Protein AF-A0A9W7CZL8-F1 (afdb_monomer_lite)

Secondary structure (DSSP, 8-state):
-HHHHHHHHHHHHHHHHHHHHTTSTTTHHHHHHHHHHHHHHHHHTT--HHHHHHHTT-TTS-TTSHHHHHHHHHHHHHHHHHTTT--

Foldseek 3Di:
DLVVVCVVQNLLRLLVVLVVLCVPPVRNVVSVVSVLVSLVVCLVVLPDLVVLLVSNVVVPDDCPDPSNVSSVVSVVSNCVVPPVPPD

Radius of gyration: 13.06 Å; chains: 1; bounding box: 37×22×31 Å

Structure (mmCIF, N/CA/C/O backbone):
data_AF-A0A9W7CZL8-F1
#
_entry.id   AF-A0A9W7CZL8-F1
#
loop_
_atom_site.group_PDB
_atom_site.id
_atom_site.type_symbol
_atom_site.label_atom_id
_atom_site.label_alt_id
_atom_site.label_comp_id
_atom_site.label_asym_id
_atom_site.label_entity_id
_atom_site.label_seq_id
_atom_site.pdbx_PDB_ins_code
_atom_site.Cartn_x
_atom_site.Cartn_y
_atom_site.Cartn_z
_atom_site.occupancy
_atom_site.B_iso_or_equiv
_atom_site.auth_seq_id
_atom_site.auth_comp_id
_atom_site.auth_asym_id
_atom_site.auth_atom_id
_atom_site.pdbx_PDB_model_num
ATOM 1 N N . MET A 1 1 ? 3.778 -1.222 12.879 1.00 84.19 1 MET A N 1
ATOM 2 C CA . MET A 1 1 ? 2.302 -1.320 12.784 1.00 84.19 1 MET A CA 1
ATOM 3 C C . MET A 1 1 ? 1.852 -2.191 11.613 1.00 84.19 1 MET A C 1
ATOM 5 O O . MET A 1 1 ? 1.301 -3.248 11.872 1.00 84.19 1 MET A O 1
ATOM 9 N N . VAL A 1 2 ? 2.125 -1.814 10.354 1.00 92.56 2 VAL A N 1
ATOM 10 C CA . VAL A 1 2 ? 1.679 -2.584 9.170 1.00 92.56 2 VAL A CA 1
ATOM 11 C C . VAL A 1 2 ? 2.057 -4.063 9.242 1.00 92.56 2 VAL A C 1
ATOM 13 O O . VAL A 1 2 ? 1.188 -4.894 9.052 1.00 92.56 2 VAL A O 1
ATOM 16 N N . GLN A 1 3 ? 3.296 -4.404 9.609 1.00 93.31 3 GLN A N 1
ATOM 17 C CA . GLN A 1 3 ? 3.725 -5.805 9.729 1.00 93.31 3 GLN A CA 1
ATOM 18 C C . GLN A 1 3 ? 2.862 -6.622 10.705 1.00 93.31 3 GLN A C 1
ATOM 20 O O . GLN A 1 3 ? 2.434 -7.713 10.358 1.00 93.31 3 GLN A O 1
ATOM 25 N N . ILE A 1 4 ? 2.557 -6.081 11.889 1.00 96.12 4 ILE A N 1
ATOM 26 C CA . ILE A 1 4 ? 1.718 -6.753 12.898 1.00 96.12 4 ILE A CA 1
ATOM 27 C C . ILE A 1 4 ? 0.304 -6.975 12.347 1.00 96.12 4 ILE A C 1
ATOM 29 O O . ILE A 1 4 ? -0.266 -8.055 12.485 1.00 96.12 4 ILE A O 1
ATOM 33 N N . LEU A 1 5 ? -0.256 -5.956 11.689 1.00 95.44 5 LEU A N 1
ATOM 34 C CA . LEU A 1 5 ? -1.580 -6.043 11.078 1.00 95.44 5 LEU A CA 1
ATOM 35 C C . LEU A 1 5 ? -1.598 -7.040 9.911 1.00 95.44 5 LEU A C 1
ATOM 37 O O . LEU A 1 5 ? -2.550 -7.803 9.789 1.00 95.44 5 LEU A O 1
ATOM 41 N N . THR A 1 6 ? -0.541 -7.089 9.098 1.00 95.69 6 THR A N 1
ATOM 42 C CA . THR A 1 6 ? -0.378 -8.080 8.029 1.00 95.69 6 THR A CA 1
ATOM 43 C C . THR A 1 6 ? -0.295 -9.492 8.602 1.00 95.69 6 THR A C 1
ATOM 45 O O . THR A 1 6 ? -0.936 -10.387 8.067 1.00 95.69 6 THR A O 1
ATOM 48 N N . THR A 1 7 ? 0.425 -9.712 9.707 1.00 96.88 7 THR A N 1
ATOM 49 C CA . THR A 1 7 ? 0.467 -11.026 10.374 1.00 96.88 7 THR A CA 1
ATOM 50 C C . THR A 1 7 ? -0.921 -11.467 10.841 1.00 96.88 7 THR A C 1
ATOM 52 O O . THR A 1 7 ? -1.252 -12.643 10.750 1.00 96.88 7 THR A O 1
ATOM 55 N N . LYS A 1 8 ? -1.746 -10.530 11.323 1.00 97.12 8 LYS A N 1
ATOM 56 C CA . LYS A 1 8 ? -3.084 -10.834 11.847 1.00 97.12 8 LYS A CA 1
ATOM 57 C C . LYS A 1 8 ? -4.146 -11.023 10.758 1.00 97.12 8 LYS A C 1
ATOM 59 O O . LYS A 1 8 ? -5.019 -11.868 10.913 1.00 97.12 8 LYS A O 1
ATOM 64 N N . TYR A 1 9 ? -4.107 -10.217 9.698 1.00 95.69 9 TYR A N 1
ATOM 65 C CA . TYR A 1 9 ? -5.185 -10.132 8.703 1.00 95.69 9 TYR A CA 1
ATOM 66 C C . TYR A 1 9 ? -4.774 -10.591 7.297 1.00 95.69 9 TYR A C 1
ATOM 68 O O . TYR A 1 9 ? -5.605 -10.617 6.392 1.00 95.69 9 TYR A O 1
ATOM 76 N N . GLY A 1 10 ? -3.502 -10.933 7.088 1.00 96.62 10 GLY A N 1
ATOM 77 C CA . GLY A 1 10 ? -2.937 -11.177 5.763 1.00 96.62 10 GLY A CA 1
ATOM 78 C C . GLY A 1 10 ? -2.811 -9.900 4.925 1.00 96.62 10 GLY A C 1
ATOM 79 O O . GLY A 1 10 ? -3.295 -8.828 5.293 1.00 96.62 10 GLY A O 1
ATOM 80 N N . GLU A 1 11 ? -2.149 -10.009 3.771 1.00 95.38 11 GLU A N 1
ATOM 81 C CA . GLU A 1 11 ? -1.957 -8.868 2.862 1.00 95.38 11 GLU A CA 1
ATOM 82 C C . GLU A 1 11 ? -3.286 -8.361 2.301 1.00 95.38 11 GLU A C 1
ATOM 84 O O . GLU A 1 11 ? -3.567 -7.162 2.349 1.00 95.38 11 GLU A O 1
ATOM 89 N N . GLU A 1 12 ? -4.114 -9.285 1.807 1.00 94.81 12 GLU A N 1
ATOM 90 C CA . GLU A 1 12 ? -5.411 -8.979 1.207 1.00 94.81 12 GLU A CA 1
ATOM 91 C C . GLU A 1 12 ? -6.398 -8.452 2.250 1.00 94.81 12 GLU A C 1
ATOM 93 O O . GLU A 1 12 ? -6.983 -7.387 2.050 1.00 94.81 12 GLU A O 1
ATOM 98 N N . GLY A 1 13 ? -6.527 -9.134 3.393 1.00 96.31 13 GLY A N 1
ATOM 99 C CA . GLY A 1 13 ? -7.443 -8.716 4.453 1.00 96.31 13 GLY A CA 1
ATOM 100 C C . GLY A 1 13 ? -7.084 -7.345 5.025 1.00 96.31 13 GLY A C 1
ATOM 101 O O . GLY A 1 13 ? -7.965 -6.495 5.172 1.00 96.31 13 GLY A O 1
ATOM 102 N N . LEU A 1 14 ? -5.792 -7.070 5.259 1.00 97.00 14 LEU A N 1
ATOM 103 C CA . LEU A 1 14 ? -5.350 -5.737 5.672 1.00 97.00 14 LEU A CA 1
ATOM 104 C C . LEU A 1 14 ? -5.676 -4.683 4.607 1.00 97.00 14 LEU A C 1
ATOM 106 O O . LEU A 1 14 ? -6.213 -3.628 4.938 1.00 97.00 14 LEU A O 1
ATOM 110 N N . SER A 1 15 ? -5.384 -4.952 3.333 1.00 96.06 15 SER A N 1
ATOM 111 C CA . SER A 1 15 ? -5.624 -3.971 2.271 1.00 96.06 15 SER A CA 1
ATOM 112 C C . SER A 1 15 ? -7.110 -3.647 2.094 1.00 96.06 15 SER A C 1
ATOM 114 O O . SER A 1 15 ? -7.467 -2.474 1.964 1.00 96.06 15 SER A O 1
ATOM 116 N N . GLN A 1 16 ? -7.987 -4.654 2.161 1.00 94.88 16 GLN A N 1
ATOM 117 C CA . GLN A 1 16 ? -9.437 -4.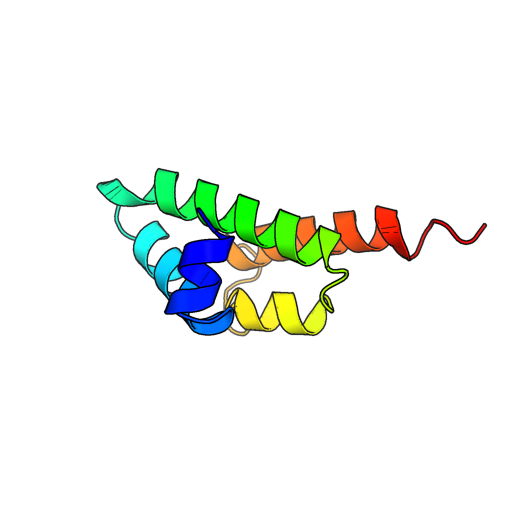461 2.102 1.00 94.88 16 GLN A CA 1
ATOM 118 C C . GLN A 1 16 ? -9.972 -3.705 3.328 1.00 94.88 16 GLN A C 1
ATOM 120 O O . GLN A 1 16 ? -10.823 -2.824 3.180 1.00 94.88 16 GLN A O 1
ATOM 125 N N . MET A 1 17 ? -9.459 -3.997 4.529 1.00 96.44 17 MET A N 1
ATOM 126 C CA . MET A 1 17 ? -9.817 -3.265 5.749 1.00 96.44 17 MET A CA 1
ATOM 127 C C . MET A 1 17 ? -9.442 -1.783 5.632 1.00 96.44 17 MET A C 1
ATOM 129 O O . MET A 1 17 ? -10.268 -0.916 5.911 1.00 96.44 17 MET A O 1
ATOM 133 N N . LEU A 1 18 ? -8.223 -1.485 5.173 1.00 96.44 18 LEU A N 1
ATOM 134 C CA . LEU A 1 18 ? -7.766 -0.109 4.968 1.00 96.44 18 LEU A CA 1
ATOM 135 C C . LEU A 1 18 ? -8.573 0.601 3.879 1.00 96.44 18 LEU A C 1
ATOM 137 O O . LEU A 1 18 ? -8.892 1.777 4.036 1.00 96.44 18 LEU A O 1
ATOM 141 N N . LYS A 1 19 ? -8.965 -0.105 2.810 1.00 93.94 19 LYS A N 1
ATOM 142 C CA . LYS A 1 19 ? -9.853 0.440 1.777 1.00 93.94 19 LYS A CA 1
ATOM 143 C C . LYS A 1 19 ? -11.171 0.937 2.371 1.00 93.94 19 LYS A C 1
ATOM 145 O O . LYS A 1 19 ? -11.495 2.102 2.182 1.00 93.94 19 LYS A O 1
ATOM 150 N N . LYS A 1 20 ? -11.860 0.106 3.158 1.00 94.62 20 LYS A N 1
ATOM 151 C CA . LYS A 1 20 ? -13.115 0.490 3.828 1.00 94.62 20 LYS A CA 1
ATOM 152 C C . LYS A 1 20 ? -12.910 1.603 4.859 1.00 94.62 20 LYS A C 1
ATOM 154 O O . LYS A 1 20 ? -13.689 2.544 4.922 1.00 94.62 20 LYS A O 1
ATOM 159 N N . ALA A 1 21 ? -11.829 1.550 5.637 1.00 95.75 21 ALA A N 1
ATOM 160 C CA . ALA A 1 21 ? -11.531 2.579 6.634 1.00 95.75 21 ALA A CA 1
ATOM 161 C C . ALA A 1 21 ? -11.204 3.957 6.016 1.00 95.75 21 ALA A C 1
ATOM 163 O O . ALA A 1 21 ? -11.354 4.974 6.691 1.00 95.75 21 ALA A O 1
ATOM 164 N N . LYS A 1 22 ? -10.801 4.021 4.737 1.00 94.31 22 LYS A N 1
ATOM 165 C CA . LYS A 1 22 ? -10.654 5.289 3.996 1.00 94.31 22 LYS A CA 1
ATOM 166 C C . LYS A 1 22 ? -11.988 5.959 3.656 1.00 94.31 22 LYS A C 1
ATOM 168 O O . LYS A 1 22 ? -11.985 7.142 3.342 1.00 94.31 22 LYS A O 1
ATOM 173 N N . GLU A 1 23 ? -13.095 5.223 3.682 1.00 93.38 23 GLU A N 1
ATOM 174 C CA . GLU A 1 23 ? -14.432 5.744 3.364 1.00 93.38 23 GLU A CA 1
ATOM 175 C C . GLU A 1 23 ? -15.109 6.376 4.592 1.00 93.38 23 GLU A C 1
ATOM 177 O O . GLU A 1 23 ? -16.100 7.090 4.465 1.00 93.38 23 GLU A O 1
ATOM 182 N N . VAL A 1 24 ? -14.555 6.153 5.789 1.00 95.88 24 VAL A N 1
ATOM 183 C CA . VAL A 1 24 ? -15.056 6.707 7.049 1.00 95.88 24 VAL A CA 1
ATOM 184 C C . VAL A 1 24 ? -14.195 7.903 7.449 1.00 95.88 24 VAL A C 1
ATOM 186 O O . VAL A 1 24 ? -13.011 7.751 7.748 1.00 95.88 24 VAL A O 1
ATOM 189 N N . GLY A 1 25 ? -14.790 9.099 7.491 1.00 95.25 25 GLY A N 1
ATOM 190 C CA . GLY A 1 25 ? -14.051 10.359 7.669 1.00 95.25 25 GLY A CA 1
ATOM 191 C C . GLY A 1 25 ? -13.170 10.422 8.924 1.00 95.25 25 GLY A C 1
ATOM 192 O O . GLY A 1 25 ? -12.070 10.966 8.878 1.00 95.25 25 GLY A O 1
ATOM 193 N N . THR A 1 26 ? -13.586 9.805 10.035 1.00 96.75 26 THR A N 1
ATOM 194 C CA . THR A 1 26 ? -12.790 9.774 11.279 1.00 96.75 26 THR A CA 1
ATOM 195 C C . THR A 1 26 ? -11.561 8.867 11.195 1.00 96.75 26 THR A C 1
ATOM 197 O O . THR A 1 26 ? -10.596 9.080 11.927 1.00 96.75 26 THR A O 1
ATOM 200 N N . THR A 1 27 ? -11.559 7.875 10.301 1.00 96.62 27 THR A N 1
ATOM 201 C CA . THR A 1 27 ? -10.450 6.924 10.126 1.00 96.62 27 THR A CA 1
ATOM 202 C C . THR A 1 27 ? -9.680 7.125 8.825 1.00 96.62 27 THR A C 1
ATOM 204 O O . THR A 1 27 ? -8.624 6.515 8.648 1.00 96.62 27 THR A O 1
ATOM 207 N N . GLU A 1 28 ? -10.154 8.004 7.938 1.00 95.75 28 GLU A N 1
ATOM 208 C CA . GLU A 1 28 ? -9.635 8.179 6.582 1.00 95.75 28 GLU A CA 1
ATOM 209 C C . GLU A 1 28 ? -8.130 8.438 6.560 1.00 95.75 28 GLU A C 1
ATOM 211 O O . GLU A 1 28 ? -7.373 7.724 5.894 1.00 95.75 28 GLU A O 1
ATOM 216 N N . LYS A 1 29 ? -7.681 9.432 7.333 1.00 96.12 29 LYS A N 1
ATOM 217 C CA . LYS A 1 29 ? -6.269 9.816 7.384 1.00 96.12 29 LYS A CA 1
ATOM 218 C C . LYS A 1 29 ? -5.385 8.661 7.854 1.00 96.12 29 LYS A C 1
ATOM 220 O O . LYS A 1 29 ? -4.368 8.370 7.226 1.00 96.12 29 LYS A O 1
ATOM 225 N N . MET A 1 30 ? -5.783 7.989 8.934 1.00 96.88 30 MET A N 1
ATOM 226 C CA . MET A 1 30 ? -5.020 6.874 9.497 1.00 96.88 30 MET A CA 1
ATOM 227 C C . MET A 1 30 ? -4.956 5.698 8.519 1.00 96.88 30 MET A C 1
ATOM 229 O O . MET A 1 30 ? -3.886 5.125 8.309 1.00 96.88 30 MET A O 1
ATOM 233 N N . ALA A 1 31 ? -6.079 5.361 7.885 1.00 96.62 31 ALA A N 1
ATOM 234 C CA . ALA A 1 31 ? -6.152 4.285 6.907 1.00 96.62 31 ALA A CA 1
ATOM 235 C C . ALA A 1 31 ? -5.278 4.575 5.679 1.00 96.62 31 ALA A C 1
ATOM 237 O O . ALA A 1 31 ? -4.547 3.702 5.209 1.00 96.62 31 ALA A O 1
ATOM 238 N N . PHE A 1 32 ? -5.291 5.819 5.197 1.00 95.25 32 PHE A N 1
ATOM 239 C CA . PHE A 1 32 ? -4.443 6.254 4.093 1.00 95.25 32 PHE A CA 1
ATOM 240 C C . PHE A 1 32 ? -2.948 6.194 4.441 1.00 95.25 32 PHE A C 1
ATOM 242 O O . PHE A 1 32 ? -2.147 5.696 3.645 1.00 95.25 32 PHE A O 1
ATOM 249 N N . ASP A 1 33 ? -2.558 6.650 5.634 1.00 96.12 33 ASP A N 1
ATOM 250 C CA . ASP A 1 33 ? -1.167 6.604 6.099 1.00 96.12 33 ASP A CA 1
ATOM 251 C C . ASP A 1 33 ? -0.669 5.154 6.268 1.00 96.12 33 ASP A C 1
ATOM 253 O O . ASP A 1 33 ? 0.429 4.818 5.811 1.00 96.12 33 ASP A O 1
ATOM 257 N N . LEU A 1 34 ? -1.502 4.257 6.809 1.00 97.31 34 LEU A N 1
ATOM 258 C CA . LEU A 1 34 ? -1.197 2.824 6.896 1.00 97.31 34 LEU A CA 1
ATOM 259 C C . LEU A 1 34 ? -1.097 2.154 5.521 1.00 97.31 34 LEU A C 1
ATOM 261 O O . LEU A 1 34 ? -0.206 1.329 5.316 1.00 97.31 34 LEU A O 1
ATOM 265 N N . GLN A 1 35 ? -1.954 2.517 4.565 1.00 97.00 35 GLN A N 1
ATOM 266 C CA . GLN A 1 35 ? -1.893 1.956 3.215 1.00 97.00 35 GLN A CA 1
ATOM 267 C C . GLN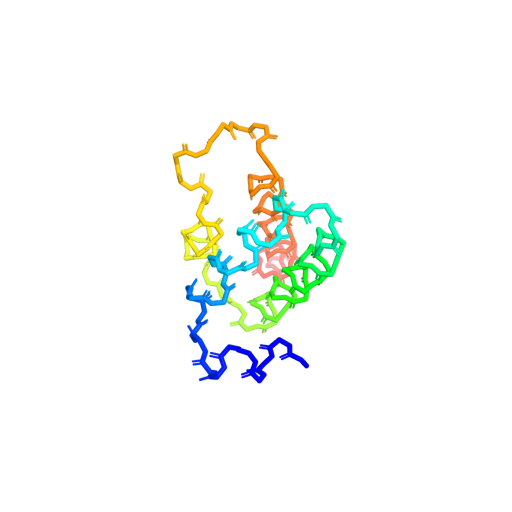 A 1 35 ? -0.625 2.405 2.475 1.00 97.00 35 GLN A C 1
ATOM 269 O O . GLN A 1 35 ? 0.008 1.593 1.805 1.00 97.00 35 GLN A O 1
ATOM 274 N N . LYS A 1 36 ? -0.177 3.656 2.651 1.00 96.50 36 LYS A N 1
ATOM 275 C CA . LYS A 1 36 ? 1.128 4.104 2.130 1.00 96.50 36 LYS A CA 1
ATOM 276 C C . LYS A 1 36 ? 2.282 3.298 2.728 1.00 96.50 36 LYS A C 1
ATOM 278 O O . LYS A 1 36 ? 3.161 2.864 1.991 1.00 96.50 36 LYS A O 1
ATOM 283 N N . ALA A 1 37 ? 2.264 3.054 4.038 1.00 97.31 37 ALA A N 1
ATOM 284 C CA . ALA A 1 37 ? 3.275 2.220 4.687 1.00 97.31 37 ALA A CA 1
ATOM 285 C C . ALA A 1 37 ? 3.230 0.755 4.199 1.00 97.31 37 ALA A C 1
ATOM 287 O O . ALA A 1 37 ? 4.278 0.125 4.055 1.00 97.31 37 ALA A O 1
ATOM 288 N N . GLN A 1 38 ? 2.042 0.226 3.879 1.00 97.81 38 GLN A N 1
ATOM 289 C CA . GLN A 1 38 ? 1.882 -1.084 3.236 1.00 97.81 38 GLN A CA 1
ATOM 290 C C . GLN A 1 38 ? 2.561 -1.130 1.860 1.00 97.81 38 GLN A C 1
ATOM 292 O O . GLN A 1 38 ? 3.315 -2.065 1.596 1.00 97.81 38 GLN A O 1
ATOM 297 N N . LEU A 1 39 ? 2.385 -0.095 1.030 1.00 98.00 39 LEU A N 1
ATOM 298 C CA . LEU A 1 39 ? 3.053 0.009 -0.273 1.00 98.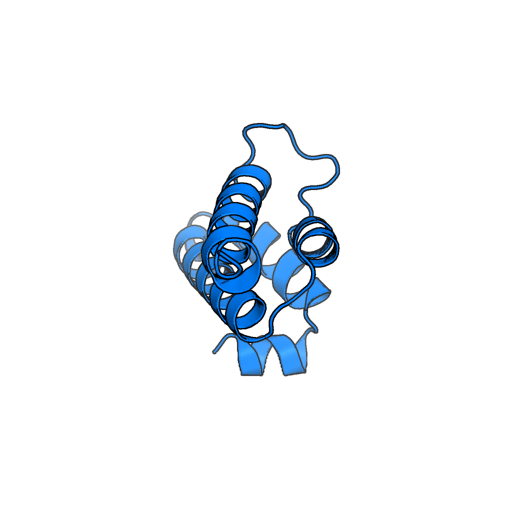00 39 LEU A CA 1
ATOM 299 C C . LEU A 1 39 ? 4.579 0.068 -0.157 1.00 98.00 39 LEU A C 1
ATOM 301 O O . LEU A 1 39 ? 5.262 -0.595 -0.932 1.00 98.00 39 LEU A O 1
ATOM 305 N N . VAL A 1 40 ? 5.116 0.825 0.806 1.00 97.44 40 VAL A N 1
ATOM 306 C CA . VAL A 1 40 ? 6.570 0.887 1.047 1.00 97.44 40 VAL A CA 1
ATOM 307 C C . VAL A 1 40 ? 7.111 -0.498 1.396 1.00 97.44 40 VAL A C 1
ATOM 309 O O . VAL A 1 40 ? 8.061 -0.957 0.769 1.00 97.44 40 VAL A O 1
ATOM 312 N N . ARG A 1 41 ? 6.448 -1.221 2.308 1.00 97.12 41 ARG A N 1
ATOM 313 C CA . ARG A 1 41 ? 6.855 -2.586 2.670 1.00 97.12 41 ARG A CA 1
ATOM 314 C C . ARG A 1 41 ? 6.813 -3.538 1.472 1.00 97.12 41 ARG A C 1
ATOM 316 O O . ARG A 1 41 ? 7.726 -4.340 1.300 1.00 97.12 41 ARG A O 1
ATOM 323 N N . TRP A 1 42 ? 5.773 -3.467 0.643 1.00 98.19 42 TRP A N 1
ATOM 324 C CA . TRP A 1 42 ? 5.703 -4.270 -0.580 1.00 98.19 42 TRP A CA 1
ATOM 325 C C . TRP A 1 42 ? 6.800 -3.909 -1.578 1.00 98.19 42 TRP A C 1
ATOM 327 O O . TRP A 1 42 ? 7.314 -4.788 -2.261 1.00 98.19 42 TRP A O 1
ATOM 337 N N . LEU A 1 43 ? 7.174 -2.635 -1.681 1.00 98.00 43 LEU A N 1
ATOM 338 C CA . LEU A 1 43 ? 8.251 -2.199 -2.565 1.00 98.00 43 LEU A CA 1
ATOM 339 C C . LEU A 1 43 ? 9.601 -2.745 -2.087 1.00 98.00 43 LEU A C 1
ATOM 341 O O . LEU A 1 43 ? 10.377 -3.257 -2.890 1.00 98.00 43 LEU A O 1
ATOM 345 N N . ASP A 1 44 ? 9.868 -2.687 -0.783 1.00 96.44 44 ASP A N 1
ATOM 346 C CA . ASP A 1 44 ? 11.088 -3.239 -0.187 1.00 96.44 44 ASP A CA 1
ATOM 347 C C . ASP A 1 44 ? 11.163 -4.763 -0.323 1.00 96.44 44 ASP A C 1
ATOM 349 O O . ASP A 1 44 ? 12.234 -5.308 -0.579 1.00 96.44 44 ASP A O 1
ATOM 353 N N . GLY A 1 45 ? 10.014 -5.438 -0.253 1.00 96.12 45 GLY A N 1
ATOM 354 C CA . GLY A 1 45 ? 9.883 -6.870 -0.517 1.00 96.12 45 GLY A CA 1
ATOM 355 C C . GLY A 1 45 ? 9.861 -7.264 -1.998 1.00 96.12 45 GLY A C 1
ATOM 356 O O . GLY A 1 45 ? 9.641 -8.437 -2.284 1.00 96.12 45 GLY A O 1
ATOM 357 N N . LYS A 1 46 ? 10.053 -6.324 -2.940 1.00 96.75 46 LYS A N 1
ATOM 358 C CA . LYS A 1 46 ? 9.960 -6.566 -4.396 1.00 96.75 46 LYS A CA 1
ATOM 359 C C . LYS A 1 46 ? 8.647 -7.238 -4.827 1.00 96.75 46 LYS A C 1
ATOM 361 O O . LYS A 1 46 ? 8.636 -8.029 -5.769 1.00 96.75 46 LYS A O 1
ATOM 366 N N . GLN A 1 47 ? 7.542 -6.920 -4.157 1.00 97.81 47 GLN A N 1
ATOM 367 C CA . GLN A 1 47 ? 6.233 -7.493 -4.460 1.00 97.81 47 GLN A CA 1
ATOM 368 C C . GLN A 1 47 ? 5.862 -7.261 -5.933 1.00 97.81 47 GLN A C 1
ATOM 370 O O . GLN A 1 47 ? 6.028 -6.161 -6.452 1.00 97.81 47 GLN A O 1
ATOM 375 N N . ASP A 1 48 ? 5.336 -8.285 -6.609 1.00 97.00 48 ASP A N 1
ATOM 376 C CA . ASP A 1 48 ? 4.917 -8.166 -8.011 1.00 97.00 48 ASP A CA 1
ATOM 377 C C . ASP A 1 48 ? 3.868 -7.042 -8.168 1.00 97.00 48 ASP A C 1
ATOM 379 O O . ASP A 1 48 ? 2.813 -7.102 -7.518 1.00 97.00 48 ASP A O 1
ATOM 383 N N . PRO A 1 49 ? 4.097 -6.041 -9.044 1.00 97.88 49 PRO A N 1
ATOM 384 C CA . PRO A 1 49 ? 3.115 -5.004 -9.334 1.00 97.88 49 PRO A CA 1
ATOM 385 C C . PRO A 1 49 ? 1.726 -5.548 -9.700 1.00 97.88 49 PRO A C 1
ATOM 387 O O . PRO A 1 49 ? 0.722 -4.976 -9.276 1.00 97.88 49 PRO A O 1
ATOM 390 N N . LYS A 1 50 ? 1.622 -6.673 -10.421 1.00 97.12 50 LYS A N 1
ATOM 391 C CA . LYS A 1 50 ? 0.322 -7.292 -10.742 1.00 97.12 50 LYS A CA 1
ATOM 392 C C . LYS A 1 50 ? -0.423 -7.729 -9.482 1.00 97.12 50 LYS A C 1
ATOM 394 O O . LYS A 1 50 ? -1.635 -7.536 -9.376 1.00 97.12 50 LYS A O 1
ATOM 399 N N . LEU A 1 51 ? 0.298 -8.279 -8.507 1.00 97.12 51 LEU A N 1
ATOM 400 C CA . LEU A 1 51 ? -0.278 -8.675 -7.228 1.00 97.12 51 LEU A CA 1
ATOM 401 C C . LEU A 1 51 ? -0.650 -7.449 -6.386 1.00 97.12 51 LEU A C 1
ATOM 403 O O . LEU A 1 51 ? -1.744 -7.415 -5.830 1.00 97.12 51 LEU A O 1
ATOM 407 N N . VAL A 1 52 ? 0.183 -6.406 -6.354 1.00 97.88 52 VAL A N 1
ATOM 408 C CA . VAL A 1 52 ? -0.150 -5.143 -5.667 1.00 97.88 52 VAL A CA 1
ATOM 409 C C . VAL A 1 52 ? -1.408 -4.495 -6.249 1.00 97.88 52 VAL A C 1
ATOM 411 O O . VAL A 1 52 ? -2.270 -4.043 -5.494 1.00 97.88 52 VAL A O 1
ATOM 414 N N . PHE A 1 53 ? -1.571 -4.508 -7.575 1.00 97.12 53 PHE A N 1
ATOM 415 C CA . PHE A 1 53 ? -2.782 -4.022 -8.241 1.00 97.12 53 PHE A CA 1
ATOM 416 C C . PHE A 1 53 ? -4.043 -4.750 -7.752 1.00 97.12 53 PHE A C 1
ATOM 418 O O . PHE A 1 53 ? -5.063 -4.116 -7.462 1.00 97.12 53 PHE A O 1
ATOM 425 N N . LYS A 1 54 ? -3.959 -6.081 -7.619 1.00 96.31 54 LYS A N 1
ATOM 426 C CA . LYS A 1 54 ? -5.042 -6.911 -7.080 1.00 96.31 54 LYS A CA 1
ATOM 427 C C . LYS A 1 54 ? -5.307 -6.602 -5.605 1.00 96.31 54 LYS A C 1
ATOM 429 O O . LYS A 1 54 ? -6.459 -6.385 -5.245 1.00 96.31 54 LYS A O 1
ATOM 434 N N . LEU A 1 55 ? -4.265 -6.553 -4.772 1.00 96.81 55 LEU A N 1
ATOM 435 C CA . LEU A 1 55 ? -4.381 -6.339 -3.323 1.00 96.81 55 LEU A CA 1
ATOM 436 C C . LEU A 1 55 ? -5.012 -4.987 -2.986 1.00 96.81 55 LEU A C 1
ATOM 438 O O . LEU A 1 55 ? -5.864 -4.915 -2.108 1.00 96.81 55 LEU A O 1
ATOM 442 N N . LEU A 1 56 ? -4.678 -3.933 -3.735 1.00 96.19 56 LEU A N 1
ATOM 443 C CA . LEU A 1 56 ? -5.327 -2.626 -3.597 1.00 96.19 56 LEU A CA 1
ATOM 444 C C . LEU A 1 56 ? -6.813 -2.634 -3.990 1.00 96.19 56 LEU A C 1
ATOM 446 O O . LEU A 1 56 ? -7.513 -1.648 -3.760 1.00 96.19 56 LEU A O 1
ATOM 450 N N . GLY A 1 57 ? -7.304 -3.708 -4.616 1.00 93.06 57 GLY A N 1
ATOM 451 C CA . GLY A 1 57 ? -8.647 -3.761 -5.178 1.00 93.06 57 GLY A CA 1
ATOM 452 C C . GLY A 1 57 ? -8.854 -2.670 -6.226 1.00 93.06 57 GLY A C 1
ATOM 453 O O . GLY A 1 57 ? -9.924 -2.062 -6.252 1.00 93.06 57 GLY A O 1
ATOM 454 N N . ALA A 1 58 ? -7.810 -2.377 -7.015 1.00 92.12 58 ALA A N 1
ATOM 455 C CA . ALA A 1 58 ? -7.833 -1.398 -8.103 1.00 92.12 58 ALA A CA 1
ATOM 456 C C . ALA A 1 58 ? -8.459 -1.974 -9.388 1.00 92.12 58 ALA A C 1
ATOM 458 O O . ALA A 1 58 ? -8.852 -1.237 -10.296 1.00 92.12 58 ALA A O 1
ATOM 459 N N . ALA A 1 59 ? -8.571 -3.303 -9.472 1.00 89.25 59 ALA A N 1
ATOM 460 C CA . ALA A 1 59 ? -9.369 -3.964 -10.493 1.00 89.25 59 ALA A CA 1
ATOM 461 C C . ALA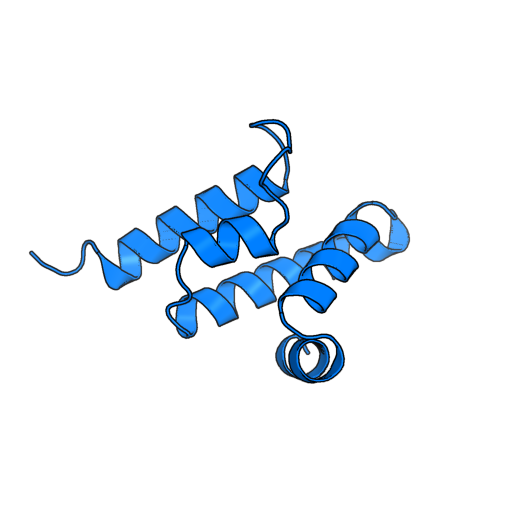 A 1 59 ? -10.849 -3.583 -10.313 1.00 89.25 59 ALA A C 1
ATOM 463 O O . ALA A 1 59 ? -11.381 -3.644 -9.208 1.00 89.25 59 ALA A O 1
ATOM 464 N N . GLY A 1 60 ? -11.505 -3.165 -11.397 1.00 86.19 60 GLY A N 1
ATOM 465 C CA . GLY A 1 60 ? -12.917 -2.769 -11.374 1.00 86.19 60 GLY A CA 1
ATOM 466 C C . GLY A 1 60 ? -13.208 -1.376 -10.801 1.00 86.19 60 GLY A C 1
ATOM 467 O O . GLY A 1 60 ? -14.367 -0.978 -10.787 1.00 86.19 60 GLY A O 1
ATOM 468 N N . THR A 1 61 ? -12.201 -0.607 -10.365 1.00 89.88 61 THR A N 1
ATOM 469 C CA . THR A 1 61 ? -12.403 0.799 -9.975 1.00 89.88 61 THR A CA 1
ATOM 470 C C . THR A 1 61 ? -12.219 1.752 -11.164 1.00 89.88 61 THR A C 1
ATOM 472 O O . THR A 1 61 ? -11.454 1.427 -12.090 1.00 89.88 61 THR A O 1
ATOM 475 N N . PRO A 1 62 ? -12.864 2.941 -11.137 1.00 93.19 62 PRO A N 1
ATOM 476 C CA . PRO A 1 62 ? -12.636 4.000 -12.119 1.00 93.19 62 PRO A CA 1
ATOM 477 C C . PRO A 1 62 ? -11.156 4.365 -12.244 1.00 93.19 62 PRO A C 1
ATOM 479 O O . PRO A 1 62 ? -10.421 4.325 -11.258 1.00 93.19 62 PRO A O 1
ATOM 482 N N . HIS A 1 63 ? -10.716 4.774 -13.436 1.00 89.25 63 HIS A N 1
ATOM 483 C CA . HIS A 1 63 ? -9.308 5.108 -13.697 1.00 89.25 63 HIS A CA 1
ATOM 484 C C . HIS A 1 63 ? -8.749 6.217 -12.793 1.00 89.25 63 HIS A C 1
ATOM 486 O O . HIS A 1 63 ? -7.563 6.202 -12.479 1.00 89.25 63 HIS A O 1
ATOM 492 N N . ASN A 1 64 ? -9.599 7.137 -12.341 1.00 90.94 64 ASN A N 1
ATOM 493 C CA . ASN A 1 64 ? -9.256 8.230 -11.432 1.00 90.94 64 ASN A CA 1
ATOM 494 C C . ASN A 1 64 ? -9.430 7.877 -9.940 1.00 90.94 64 ASN A C 1
ATOM 496 O O . ASN A 1 64 ? -9.361 8.771 -9.096 1.00 90.94 64 ASN A O 1
ATOM 500 N N . SER A 1 65 ? -9.666 6.606 -9.586 1.00 91.56 65 SER A N 1
ATOM 501 C CA . SER A 1 65 ? -9.826 6.213 -8.183 1.00 91.56 65 SER A CA 1
ATOM 502 C C . SER A 1 65 ? -8.522 6.354 -7.393 1.00 91.56 65 SER A C 1
ATOM 504 O O . SER A 1 65 ? -7.412 6.260 -7.930 1.00 91.56 65 SER A O 1
ATOM 506 N N . ARG A 1 66 ? -8.651 6.518 -6.073 1.00 90.12 66 ARG A N 1
ATOM 507 C CA . ARG A 1 66 ? -7.500 6.601 -5.163 1.00 90.12 66 ARG A CA 1
ATOM 508 C C . ARG A 1 66 ? -6.627 5.340 -5.234 1.00 90.12 66 ARG A C 1
ATOM 510 O O . ARG A 1 66 ? -5.408 5.441 -5.169 1.00 90.12 66 ARG A O 1
ATOM 517 N N . GLU A 1 67 ? -7.223 4.165 -5.426 1.00 92.44 67 GLU A N 1
ATOM 518 C CA . GLU A 1 67 ? -6.529 2.878 -5.589 1.00 92.44 67 GLU A CA 1
ATOM 519 C C . GLU A 1 67 ? -5.686 2.846 -6.869 1.00 92.44 67 GLU A C 1
ATOM 521 O O . GLU A 1 67 ? -4.543 2.389 -6.835 1.00 92.44 67 GLU A O 1
ATOM 526 N N . ARG A 1 68 ? -6.205 3.383 -7.984 1.00 95.19 68 ARG A N 1
ATOM 527 C CA . ARG A 1 68 ? -5.449 3.510 -9.241 1.00 95.19 68 ARG A CA 1
ATOM 528 C C . ARG A 1 68 ? -4.275 4.472 -9.090 1.00 95.19 68 ARG A C 1
ATOM 530 O O . ARG A 1 68 ? -3.185 4.157 -9.557 1.00 95.19 68 ARG A O 1
ATOM 537 N N . ALA A 1 69 ? -4.470 5.597 -8.402 1.00 94.94 69 ALA A N 1
ATOM 538 C CA . ALA A 1 69 ? -3.402 6.562 -8.139 1.00 94.94 69 ALA A CA 1
ATOM 539 C C . ALA A 1 69 ? -2.294 5.973 -7.244 1.00 94.94 69 ALA A C 1
ATOM 541 O O . ALA A 1 69 ? -1.106 6.121 -7.536 1.00 94.94 69 ALA A O 1
ATOM 542 N N . LEU A 1 70 ? -2.674 5.250 -6.186 1.00 95.25 70 LEU A N 1
ATOM 543 C CA . LEU A 1 70 ? -1.741 4.537 -5.310 1.00 95.25 70 LEU A CA 1
ATOM 544 C C . LEU A 1 70 ? -0.948 3.469 -6.075 1.00 95.25 70 LEU A C 1
ATOM 546 O O . LEU A 1 70 ? 0.272 3.391 -5.926 1.00 95.25 70 LEU A O 1
ATOM 550 N N . PHE A 1 71 ? -1.617 2.693 -6.932 1.00 97.50 71 PHE A N 1
ATOM 551 C CA . PHE A 1 71 ? -0.950 1.713 -7.784 1.00 97.50 71 PHE A CA 1
ATOM 552 C C . PHE A 1 71 ? 0.008 2.364 -8.788 1.00 97.50 71 PHE A C 1
ATOM 554 O O . PHE A 1 71 ? 1.137 1.906 -8.930 1.00 97.50 71 PHE A O 1
ATOM 561 N N . ALA A 1 72 ? -0.407 3.442 -9.458 1.00 96.81 72 ALA A N 1
ATOM 562 C CA . ALA A 1 72 ? 0.441 4.150 -10.414 1.00 96.81 72 ALA A CA 1
ATOM 563 C C . ALA A 1 72 ? 1.729 4.657 -9.750 1.00 96.81 72 ALA A C 1
ATOM 565 O O . ALA A 1 72 ? 2.816 4.512 -10.313 1.00 96.81 72 ALA A O 1
ATOM 566 N N . LYS A 1 73 ? 1.624 5.180 -8.519 1.00 96.75 73 LYS A N 1
ATOM 567 C CA . LYS A 1 73 ? 2.796 5.550 -7.722 1.00 96.75 73 LYS A CA 1
ATOM 568 C C . LYS A 1 73 ? 3.680 4.335 -7.426 1.00 96.75 73 LYS A C 1
ATOM 570 O O . LYS A 1 73 ? 4.882 4.404 -7.657 1.00 96.75 73 LYS A O 1
ATOM 575 N N . TYR A 1 74 ? 3.096 3.229 -6.961 1.00 98.00 74 TYR A N 1
ATOM 576 C CA . TYR A 1 74 ? 3.841 2.000 -6.677 1.00 98.00 74 TYR A CA 1
ATOM 577 C C . TYR A 1 74 ? 4.594 1.480 -7.908 1.00 98.00 74 TYR A C 1
ATOM 579 O O . TYR A 1 74 ? 5.781 1.191 -7.821 1.00 98.00 74 TYR A O 1
ATOM 587 N N . LEU A 1 75 ? 3.925 1.403 -9.062 1.00 97.56 75 LEU A N 1
ATOM 588 C CA . LE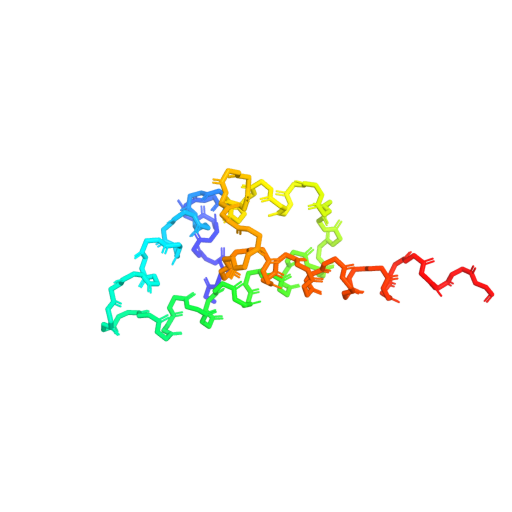U A 1 75 ? 4.516 0.920 -10.309 1.00 97.56 75 LEU A CA 1
ATOM 589 C C . LEU A 1 75 ? 5.674 1.813 -10.771 1.00 97.56 75 LEU A C 1
ATOM 591 O O . LEU A 1 75 ? 6.715 1.305 -11.184 1.00 97.56 75 LEU A O 1
ATOM 595 N N . LYS A 1 76 ? 5.519 3.139 -10.661 1.00 97.38 76 LYS A N 1
ATOM 596 C CA . LYS A 1 76 ? 6.597 4.092 -10.949 1.00 97.38 76 LYS A CA 1
ATOM 597 C C . LYS A 1 76 ? 7.811 3.843 -10.049 1.00 97.38 76 LYS A C 1
ATOM 599 O O . LYS A 1 76 ? 8.924 3.729 -10.558 1.00 97.38 76 LYS A O 1
ATOM 604 N N . ASP A 1 77 ? 7.593 3.738 -8.739 1.00 96.88 77 ASP A N 1
ATOM 605 C CA . ASP A 1 77 ? 8.665 3.538 -7.758 1.00 96.88 77 ASP A CA 1
ATOM 606 C C . ASP A 1 77 ? 9.348 2.166 -7.943 1.00 96.88 77 ASP A C 1
ATOM 608 O O . ASP A 1 77 ? 10.571 2.062 -7.856 1.00 96.88 77 ASP A O 1
ATOM 612 N N . TYR A 1 78 ? 8.575 1.124 -8.267 1.00 97.38 78 TYR A N 1
ATOM 613 C CA . TYR A 1 78 ? 9.077 -0.219 -8.571 1.00 97.38 78 TYR A CA 1
ATOM 614 C C . TYR A 1 78 ? 9.983 -0.222 -9.804 1.00 97.38 78 TYR A C 1
ATOM 616 O O . TYR A 1 78 ? 11.108 -0.719 -9.745 1.00 97.38 78 TYR A O 1
ATOM 624 N N . ASN A 1 79 ? 9.528 0.380 -10.906 1.00 96.25 79 ASN A N 1
ATOM 625 C CA . ASN A 1 79 ? 10.302 0.443 -12.144 1.00 96.25 79 ASN A CA 1
ATOM 626 C C . ASN A 1 79 ? 11.600 1.237 -11.960 1.00 96.25 79 ASN A C 1
ATOM 628 O O . ASN A 1 79 ? 12.654 0.804 -12.424 1.00 96.25 79 ASN A O 1
ATOM 632 N N . ALA A 1 80 ? 11.542 2.359 -11.238 1.00 95.56 80 ALA A N 1
ATOM 633 C CA . ALA A 1 80 ? 12.724 3.157 -10.930 1.00 95.56 80 ALA A CA 1
ATOM 634 C C . ALA A 1 80 ? 13.752 2.382 -10.088 1.00 95.56 80 ALA A C 1
ATOM 636 O O . ALA A 1 80 ? 14.950 2.512 -10.317 1.00 95.56 80 ALA A O 1
ATOM 637 N N . LYS A 1 81 ? 13.294 1.564 -9.131 1.00 94.38 81 LYS A N 1
ATOM 638 C CA . LYS A 1 81 ? 14.172 0.830 -8.209 1.00 94.38 81 LYS A CA 1
ATOM 639 C C . LYS A 1 81 ? 14.741 -0.464 -8.805 1.00 94.38 81 LYS A C 1
ATOM 641 O O . LYS A 1 81 ? 15.852 -0.847 -8.444 1.00 94.38 81 LYS A O 1
ATOM 646 N N . PHE A 1 82 ? 13.996 -1.151 -9.675 1.00 93.00 82 PHE A N 1
ATOM 647 C CA . PHE A 1 82 ? 14.324 -2.528 -10.078 1.00 93.00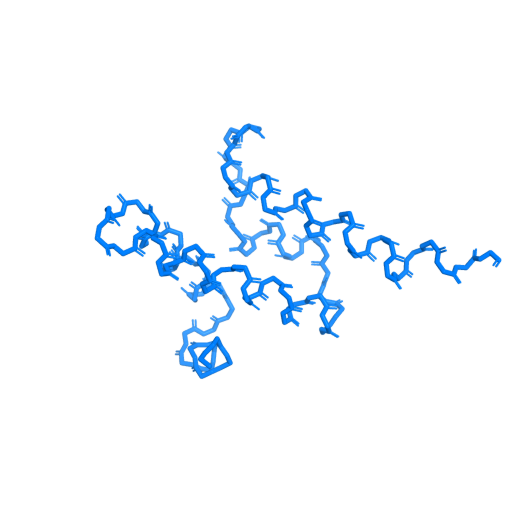 82 PHE A CA 1
ATOM 648 C C . PHE A 1 82 ? 14.419 -2.784 -11.584 1.00 93.00 82 PHE A C 1
ATOM 650 O O . PHE A 1 82 ? 14.978 -3.809 -11.961 1.00 93.00 82 PHE A O 1
ATOM 657 N N . VAL A 1 83 ? 13.872 -1.914 -12.437 1.00 83.62 83 VAL A N 1
ATOM 658 C CA . VAL A 1 83 ? 13.845 -2.136 -13.897 1.00 83.62 83 VAL A CA 1
ATOM 659 C C . VAL A 1 83 ? 14.834 -1.216 -14.608 1.00 83.62 83 VAL A C 1
ATOM 661 O O . VAL A 1 83 ? 15.612 -1.675 -15.434 1.00 83.62 83 VAL A O 1
ATOM 664 N N . ASN A 1 84 ? 14.864 0.067 -14.242 1.00 67.06 84 ASN A N 1
ATOM 665 C CA . ASN A 1 84 ? 15.747 1.063 -14.863 1.00 67.06 84 ASN A CA 1
ATOM 666 C C . ASN A 1 84 ? 17.179 1.088 -14.294 1.00 67.06 84 ASN A C 1
ATOM 668 O O . ASN A 1 84 ? 17.934 2.002 -14.600 1.00 67.06 84 ASN A O 1
ATOM 672 N N . THR A 1 85 ? 17.567 0.117 -13.465 1.00 55.72 85 THR A N 1
ATOM 673 C CA . THR A 1 85 ? 18.936 -0.013 -12.930 1.00 55.72 85 THR A CA 1
ATOM 674 C C . THR A 1 85 ? 19.829 -0.949 -13.754 1.00 55.72 85 THR A C 1
ATOM 676 O O . THR A 1 85 ? 20.952 -1.230 -13.348 1.00 55.72 85 THR A O 1
ATOM 679 N N . ALA A 1 86 ? 19.360 -1.405 -14.920 1.00 45.62 86 ALA A N 1
ATOM 680 C CA . ALA A 1 86 ? 20.151 -2.131 -15.912 1.00 45.62 86 ALA A CA 1
ATOM 681 C C . ALA A 1 86 ? 20.447 -1.234 -17.130 1.00 45.62 86 ALA A C 1
ATOM 683 O O . ALA A 1 86 ? 19.839 -1.394 -18.187 1.00 45.62 86 ALA A O 1
ATOM 684 N N . THR A 1 87 ? 21.359 -0.277 -16.968 1.00 37.06 87 THR A N 1
ATOM 685 C CA . THR A 1 87 ? 22.045 0.431 -18.066 1.00 37.06 87 THR A CA 1
ATOM 686 C C . THR A 1 87 ? 23.481 0.677 -17.668 1.00 37.06 87 THR A C 1
ATOM 688 O O . THR A 1 87 ? 23.663 1.171 -16.531 1.00 37.06 87 THR A O 1
#

Sequence (87 aa):
MVQILTTKYGEEGLSQMLKKAKEVGTTEKMAFDLQKAQLVRWLDGKQDPKLVFKLLGAAGTPHNSRERALFAKYLKDYNAKFVNTAT

pLDDT: mean 93.21, std 9.91, range [37.06, 98.19]

Organism: NCBI:txid1490495